Protein AF-A0A1C5EQV1-F1 (afdb_monomer_lite)

Radius of gyration: 16.57 Å; chains: 1; bounding box: 34×30×41 Å

Secondary structure (DSSP, 8-state):
-HHHHHHHHTTT-----EEEE--HHHHHHHHHHTT-GGGHHHHHTHHHHHTT--TT---SS--EEEE-STT-SS-HHHHHHHHHHHH--

Structure (mmCIF, N/CA/C/O backbone):
data_AF-A0A1C5EQV1-F1
#
_entry.id   AF-A0A1C5EQV1-F1
#
loop_
_atom_site.group_PDB
_atom_site.id
_atom_site.type_symbol
_atom_site.label_atom_id
_atom_site.label_alt_id
_atom_site.label_comp_id
_atom_site.label_asym_id
_atom_site.label_entity_id
_atom_site.label_seq_id
_atom_site.pdbx_PDB_ins_code
_atom_site.Cartn_x
_atom_site.Cartn_y
_atom_site.Cartn_z
_atom_site.occupancy
_atom_site.B_iso_or_equiv
_atom_site.auth_seq_id
_atom_site.auth_comp_id
_atom_site.auth_asym_id
_atom_site.auth_atom_id
_atom_site.pdbx_PDB_model_num
ATOM 1 N N . MET A 1 1 ? -8.528 -12.590 6.966 1.00 84.94 1 MET A N 1
ATOM 2 C CA . MET A 1 1 ? -8.734 -11.344 7.747 1.00 84.94 1 MET A CA 1
ATOM 3 C C . MET A 1 1 ? -9.734 -11.487 8.898 1.00 84.94 1 MET A C 1
ATOM 5 O O . MET A 1 1 ? -9.356 -11.184 10.022 1.00 84.94 1 MET A O 1
ATOM 9 N N . ARG A 1 2 ? -10.959 -12.006 8.689 1.00 88.06 2 ARG A N 1
ATOM 10 C CA . ARG A 1 2 ? -12.003 -12.103 9.741 1.00 88.06 2 ARG A CA 1
ATOM 11 C C . ARG A 1 2 ? -11.528 -12.708 11.074 1.00 88.06 2 ARG A C 1
ATOM 13 O O . ARG A 1 2 ? -11.780 -12.134 12.124 1.00 88.06 2 ARG A O 1
ATOM 20 N N . ARG A 1 3 ? -10.775 -13.817 11.038 1.00 92.56 3 ARG A N 1
ATOM 21 C CA . ARG A 1 3 ? -10.231 -14.463 12.252 1.00 92.56 3 ARG A CA 1
ATOM 22 C C . ARG A 1 3 ? -9.321 -13.539 13.071 1.00 92.56 3 ARG A C 1
ATOM 24 O O . ARG A 1 3 ? -9.328 -13.615 14.293 1.00 92.56 3 ARG A O 1
ATOM 31 N N . LEU A 1 4 ? -8.520 -12.700 12.413 1.00 92.75 4 LEU A N 1
ATOM 32 C CA . LEU A 1 4 ? -7.638 -11.749 13.092 1.00 92.75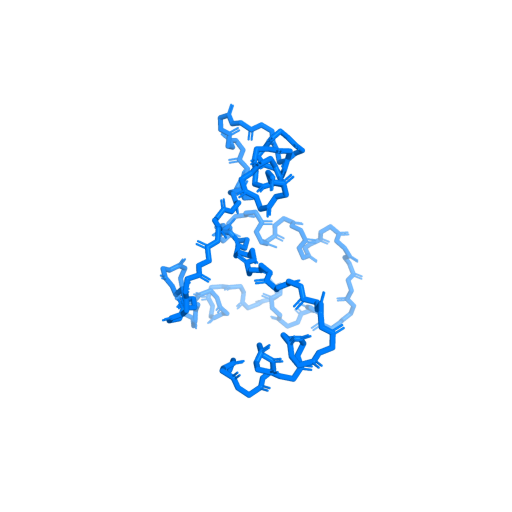 4 LEU A CA 1
ATOM 33 C C . LEU A 1 4 ? -8.461 -10.651 13.767 1.00 92.75 4 LEU A C 1
ATOM 35 O O . LEU A 1 4 ? -8.313 -10.458 14.968 1.00 92.75 4 LEU A O 1
ATOM 39 N N . ILE A 1 5 ? -9.384 -10.039 13.021 1.00 91.56 5 ILE A N 1
ATOM 40 C CA . ILE A 1 5 ? -10.262 -8.971 13.520 1.00 91.56 5 ILE A CA 1
ATOM 41 C C . ILE A 1 5 ? -11.034 -9.448 14.755 1.00 91.56 5 ILE A C 1
ATOM 43 O O . ILE A 1 5 ? -10.975 -8.805 15.796 1.00 91.56 5 ILE A O 1
ATOM 47 N N . ASN A 1 6 ? -11.660 -10.627 14.693 1.00 93.25 6 ASN A N 1
ATOM 48 C CA . ASN A 1 6 ? -12.434 -11.159 15.817 1.00 93.25 6 ASN A CA 1
ATOM 49 C C . ASN A 1 6 ? -11.575 -11.370 17.079 1.00 93.25 6 ASN A C 1
ATOM 51 O O . ASN A 1 6 ? -12.034 -11.110 18.187 1.00 93.25 6 ASN A O 1
ATOM 55 N N . ARG A 1 7 ? -10.316 -11.813 16.934 1.00 96.38 7 ARG A N 1
ATOM 56 C CA . ARG A 1 7 ? -9.401 -11.997 18.078 1.00 96.38 7 ARG A CA 1
ATOM 57 C C . ARG A 1 7 ? -8.939 -10.680 18.697 1.00 96.38 7 ARG A C 1
ATOM 59 O O . ARG A 1 7 ? -8.644 -10.671 19.892 1.00 96.38 7 ARG A O 1
ATOM 66 N N . CYS A 1 8 ? -8.826 -9.621 17.901 1.00 95.44 8 CYS A N 1
ATOM 67 C CA . CYS A 1 8 ? -8.497 -8.280 18.378 1.00 95.44 8 CYS A CA 1
ATOM 68 C C . CYS A 1 8 ? -9.696 -7.659 19.100 1.00 95.44 8 CYS A C 1
ATOM 70 O O . CYS A 1 8 ? -9.558 -7.234 20.243 1.00 95.44 8 CYS A O 1
ATOM 72 N N . VAL A 1 9 ? -10.888 -7.733 18.501 1.00 93.06 9 VAL A N 1
ATOM 73 C CA . VAL A 1 9 ? -12.133 -7.235 19.105 1.00 93.06 9 VAL A CA 1
ATOM 74 C C . VAL A 1 9 ? -12.422 -7.923 20.440 1.00 93.06 9 VAL A C 1
ATOM 76 O O . VAL A 1 9 ? -12.743 -7.251 21.413 1.00 93.06 9 VAL A O 1
ATOM 79 N N . ALA A 1 10 ? -12.202 -9.240 20.543 1.00 96.25 10 ALA A N 1
ATOM 80 C CA . ALA A 1 10 ? -12.344 -9.975 21.806 1.00 96.25 10 ALA A CA 1
ATOM 81 C C . ALA A 1 10 ? -11.393 -9.498 22.927 1.00 96.25 10 ALA A C 1
ATOM 83 O O . ALA A 1 10 ? -11.578 -9.864 24.082 1.00 96.25 10 ALA A O 1
ATOM 84 N N . ARG A 1 11 ? -10.367 -8.704 22.595 1.00 97.38 11 ARG A N 1
ATOM 85 C CA . ARG A 1 11 ? -9.421 -8.081 23.534 1.00 97.38 11 ARG A CA 1
ATOM 86 C C . ARG A 1 11 ? -9.621 -6.566 23.661 1.00 97.38 11 ARG A C 1
ATOM 88 O O . ARG A 1 11 ? -8.744 -5.896 24.191 1.00 97.38 11 ARG A O 1
ATOM 95 N N . GLY A 1 12 ? -10.723 -6.019 23.144 1.00 95.12 12 GLY A N 1
ATOM 96 C CA . GLY A 1 12 ? -10.972 -4.574 23.137 1.00 95.12 12 GLY A CA 1
ATOM 97 C C . GLY A 1 12 ? -10.071 -3.789 22.177 1.00 95.12 12 GLY A C 1
ATOM 98 O O . GLY A 1 12 ? -9.889 -2.592 22.359 1.00 95.12 12 GLY A O 1
ATOM 99 N N . VAL A 1 13 ? -9.482 -4.446 21.171 1.00 94.56 13 VAL A N 1
ATOM 100 C CA . VAL A 1 13 ? -8.603 -3.806 20.181 1.00 94.56 13 VAL A CA 1
ATOM 101 C C . VAL A 1 13 ? -9.360 -3.557 18.880 1.00 94.56 13 VAL A C 1
ATOM 103 O O . VAL A 1 13 ? -9.818 -4.501 18.228 1.00 94.56 13 VAL A O 1
ATOM 106 N N . THR A 1 14 ? -9.419 -2.293 18.466 1.00 89.81 14 THR A N 1
ATOM 107 C CA . THR A 1 14 ? -9.916 -1.879 17.149 1.00 89.81 14 THR A CA 1
ATOM 108 C C . THR A 1 14 ? -8.872 -2.167 16.073 1.00 89.81 14 THR A C 1
ATOM 110 O O . THR A 1 14 ? -7.683 -1.910 16.257 1.00 89.81 14 THR A O 1
ATOM 113 N N . VAL A 1 15 ? -9.309 -2.705 14.933 1.00 90.69 15 VAL A N 1
ATOM 114 C CA . VAL A 1 15 ? -8.439 -3.000 13.787 1.00 90.69 15 VAL A CA 1
ATOM 115 C C . VAL A 1 15 ? -8.886 -2.168 12.598 1.00 90.69 15 VAL A C 1
ATOM 117 O O . VAL A 1 15 ? -10.004 -2.337 12.118 1.00 90.69 15 VAL A O 1
ATOM 120 N N . ALA A 1 16 ? -7.982 -1.335 12.092 1.00 91.06 16 ALA A N 1
ATOM 121 C CA . ALA A 1 16 ? -8.121 -0.666 10.808 1.00 91.06 16 ALA A CA 1
ATOM 122 C C . ALA A 1 16 ? -7.138 -1.266 9.800 1.00 91.06 16 ALA A C 1
ATOM 124 O O . ALA A 1 16 ? -6.034 -1.683 10.154 1.00 91.06 16 ALA A O 1
ATOM 125 N N . VAL A 1 17 ? -7.553 -1.323 8.538 1.00 92.00 17 VAL A N 1
ATOM 126 C CA . VAL A 1 17 ? -6.731 -1.812 7.430 1.00 92.00 17 VAL A CA 1
ATOM 127 C C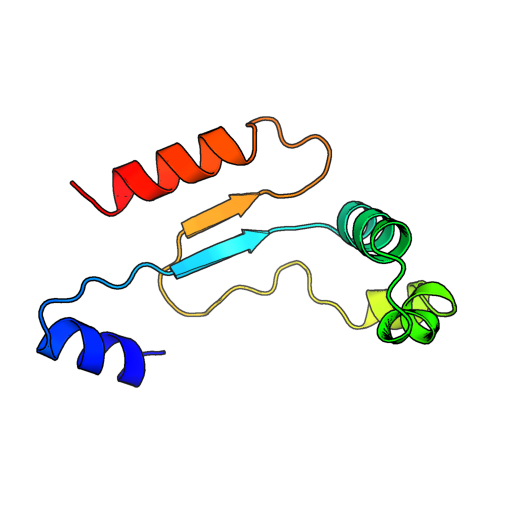 . VAL A 1 17 ? -6.403 -0.621 6.553 1.00 92.00 17 VAL A C 1
ATOM 129 O O . VAL A 1 17 ? -7.315 0.059 6.092 1.00 92.00 17 VAL A O 1
ATOM 132 N N . VAL A 1 18 ? -5.116 -0.384 6.319 1.00 92.44 18 VAL A N 1
ATOM 133 C CA . VAL A 1 18 ? -4.643 0.659 5.408 1.00 92.44 18 VAL A CA 1
ATOM 134 C C . VAL A 1 18 ? -3.952 -0.022 4.235 1.00 92.44 18 VAL A C 1
ATOM 136 O O . VAL A 1 18 ? -3.035 -0.820 4.426 1.00 92.44 18 VAL A O 1
ATOM 139 N N . TRP A 1 19 ? -4.426 0.260 3.028 1.00 94.19 19 TRP A N 1
ATOM 140 C CA . TRP A 1 19 ? -3.841 -0.190 1.777 1.00 94.19 19 TRP A CA 1
ATOM 141 C C . TRP A 1 19 ? -3.015 0.935 1.168 1.00 94.19 19 TRP A C 1
ATOM 143 O O . TRP A 1 19 ? -3.523 2.034 0.957 1.00 94.19 19 TRP A O 1
ATOM 153 N N . ILE A 1 20 ? -1.750 0.650 0.873 1.00 92.06 20 ILE A N 1
ATOM 154 C CA . ILE A 1 20 ? -0.867 1.606 0.210 1.00 92.06 20 ILE A CA 1
ATOM 155 C C . ILE A 1 20 ? -0.960 1.370 -1.295 1.00 92.06 20 ILE A C 1
ATOM 157 O O . ILE A 1 20 ? -0.487 0.350 -1.796 1.00 92.06 20 ILE A O 1
ATOM 161 N N . GLN A 1 21 ? -1.594 2.298 -2.004 1.00 92.81 21 GLN A N 1
ATOM 162 C CA . GLN A 1 21 ? -1.607 2.313 -3.460 1.00 92.81 21 GLN A CA 1
ATOM 163 C C . GLN A 1 21 ? -0.294 2.909 -3.971 1.00 92.81 21 GLN A C 1
ATOM 165 O O . GLN A 1 21 ? 0.225 3.868 -3.410 1.00 92.81 21 GLN A O 1
ATOM 170 N N . CYS A 1 22 ? 0.254 2.325 -5.028 1.00 92.75 22 CYS A N 1
ATOM 171 C CA . CYS A 1 22 ? 1.510 2.741 -5.635 1.00 92.75 22 CYS A CA 1
ATOM 172 C C . CYS A 1 22 ? 1.462 2.426 -7.139 1.00 92.75 22 CYS A C 1
ATOM 174 O O . CYS A 1 22 ? 0.567 1.703 -7.582 1.00 92.75 22 CYS A O 1
ATOM 176 N N . ASP A 1 23 ? 2.415 2.940 -7.909 1.00 93.62 23 ASP A N 1
ATOM 177 C CA . ASP A 1 23 ? 2.584 2.655 -9.335 1.00 93.62 23 ASP A CA 1
ATOM 178 C C . ASP A 1 23 ? 3.954 2.022 -9.613 1.00 93.62 23 ASP A C 1
ATOM 180 O O . ASP A 1 23 ? 4.810 1.919 -8.728 1.00 93.62 23 ASP A O 1
ATOM 184 N N . LEU A 1 24 ? 4.140 1.539 -10.842 1.00 95.44 24 LEU A N 1
ATOM 185 C CA . LEU A 1 24 ? 5.371 0.860 -11.240 1.00 95.44 24 LEU A CA 1
ATOM 186 C C . LEU A 1 24 ? 6.584 1.788 -11.175 1.00 95.44 24 LEU A C 1
ATOM 188 O O . LEU A 1 24 ? 7.633 1.352 -10.708 1.00 95.44 24 LEU A O 1
ATOM 192 N N . ASP A 1 25 ? 6.442 3.050 -11.571 1.00 94.12 25 ASP A N 1
ATOM 193 C CA . ASP A 1 25 ? 7.552 4.005 -11.597 1.00 94.12 25 ASP A CA 1
ATOM 194 C C . ASP A 1 25 ? 8.090 4.261 -10.186 1.00 94.12 25 ASP A C 1
ATOM 196 O O . ASP A 1 25 ? 9.282 4.090 -9.920 1.00 94.12 25 ASP A O 1
ATOM 200 N N . THR A 1 26 ? 7.191 4.538 -9.241 1.00 93.62 26 THR A N 1
ATOM 201 C CA . THR A 1 26 ? 7.530 4.718 -7.827 1.00 93.62 26 THR A CA 1
ATOM 202 C C . THR A 1 26 ? 8.141 3.450 -7.233 1.00 93.62 26 THR A C 1
ATOM 204 O O . THR A 1 26 ? 9.108 3.510 -6.468 1.00 93.62 26 THR A O 1
ATOM 207 N N . MET A 1 27 ? 7.594 2.274 -7.568 1.00 94.25 27 MET A N 1
ATOM 208 C CA . MET A 1 27 ? 8.160 1.003 -7.116 1.00 94.25 27 MET A CA 1
ATOM 209 C C . MET A 1 27 ? 9.583 0.810 -7.644 1.00 94.25 27 MET A C 1
ATOM 211 O O . MET A 1 27 ? 10.455 0.437 -6.858 1.00 94.25 27 MET A O 1
ATOM 215 N N . HIS A 1 28 ? 9.812 1.058 -8.937 1.00 95.00 28 HIS A N 1
ATOM 216 C CA . HIS A 1 28 ? 11.104 0.887 -9.595 1.00 95.00 28 HIS A CA 1
ATOM 217 C C . HIS A 1 28 ? 12.167 1.805 -8.991 1.00 95.00 28 HIS A C 1
ATOM 219 O O . HIS A 1 28 ? 13.258 1.341 -8.644 1.00 95.00 28 HIS A O 1
ATOM 225 N N . GLU A 1 29 ? 11.831 3.080 -8.784 1.00 93.94 29 GLU A N 1
ATOM 226 C CA . GLU A 1 29 ? 12.716 4.045 -8.132 1.00 93.94 29 GLU A CA 1
ATOM 227 C C . GLU A 1 29 ? 13.080 3.586 -6.713 1.00 93.94 29 GLU A C 1
ATOM 229 O O . GLU A 1 29 ? 14.259 3.511 -6.361 1.00 93.94 29 GLU A O 1
ATOM 2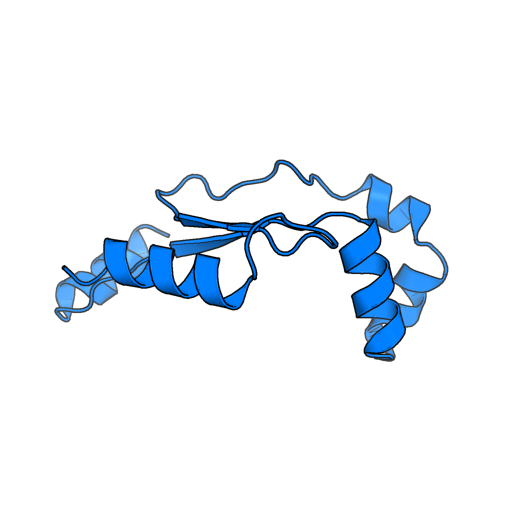34 N N . TYR A 1 30 ? 12.089 3.177 -5.913 1.00 93.00 30 TYR A N 1
ATOM 235 C CA . TYR A 1 30 ? 12.324 2.741 -4.537 1.00 93.00 30 TYR A CA 1
ATOM 236 C C . TYR A 1 30 ? 13.197 1.481 -4.443 1.00 93.00 30 TYR A C 1
ATOM 238 O O . TYR A 1 30 ? 14.102 1.413 -3.601 1.00 93.00 30 TYR A O 1
ATOM 246 N N . ILE A 1 31 ? 12.945 0.464 -5.279 1.00 94.06 31 ILE A N 1
ATOM 247 C CA . ILE A 1 31 ? 13.755 -0.764 -5.252 1.00 94.06 31 ILE A CA 1
ATOM 248 C C . ILE A 1 31 ? 15.176 -0.529 -5.771 1.00 94.06 31 ILE A C 1
ATOM 250 O O . ILE A 1 31 ? 16.103 -1.171 -5.276 1.00 94.06 31 ILE A O 1
ATOM 254 N N . SER A 1 32 ? 15.352 0.414 -6.701 1.00 93.69 32 SER A N 1
ATOM 255 C CA . SER A 1 32 ? 16.666 0.839 -7.188 1.00 93.69 32 SER A CA 1
ATOM 256 C C . SER A 1 32 ? 17.433 1.558 -6.082 1.00 93.69 32 SER A C 1
ATOM 258 O O . SER A 1 32 ? 18.559 1.188 -5.760 1.00 93.69 32 SER A O 1
ATOM 260 N N . PHE A 1 33 ? 16.792 2.527 -5.422 1.00 94.19 33 PHE A N 1
ATOM 261 C CA . PHE A 1 33 ? 17.402 3.318 -4.358 1.00 94.19 33 PHE A CA 1
ATOM 262 C C . PHE A 1 33 ? 17.819 2.463 -3.155 1.00 94.19 33 PHE A C 1
ATOM 264 O O . PHE A 1 33 ? 18.949 2.565 -2.676 1.00 94.19 33 PHE A O 1
ATOM 271 N N . ARG A 1 34 ? 16.944 1.563 -2.680 1.00 93.56 34 ARG A N 1
ATOM 272 C CA . ARG A 1 34 ? 17.219 0.758 -1.474 1.00 93.56 34 ARG A CA 1
ATOM 273 C C . ARG A 1 34 ? 18.356 -0.258 -1.636 1.00 93.56 34 ARG A C 1
ATOM 275 O O . ARG A 1 34 ? 18.791 -0.816 -0.632 1.00 93.56 34 ARG A O 1
ATOM 282 N N . SER A 1 35 ? 18.799 -0.526 -2.870 1.00 91.06 35 SER A N 1
ATOM 283 C CA . SER A 1 35 ? 20.013 -1.292 -3.195 1.00 91.06 35 SER A CA 1
ATOM 284 C C . SER A 1 35 ? 20.149 -2.642 -2.467 1.00 91.06 35 SER A C 1
ATOM 286 O O . SER A 1 35 ? 21.233 -3.033 -2.034 1.00 91.06 35 SER A O 1
ATOM 288 N N . ALA A 1 36 ? 19.048 -3.380 -2.304 1.00 95.12 36 ALA A N 1
ATOM 289 C CA . ALA A 1 36 ? 19.069 -4.671 -1.622 1.00 95.12 36 ALA A CA 1
ATOM 290 C C . ALA A 1 36 ? 19.367 -5.814 -2.607 1.00 95.12 36 ALA A C 1
ATOM 292 O O . ALA A 1 36 ? 18.669 -5.977 -3.604 1.00 95.12 36 ALA A O 1
ATOM 293 N N . ALA A 1 37 ? 20.334 -6.681 -2.285 1.00 94.94 37 ALA A N 1
ATOM 294 C CA . ALA A 1 37 ? 20.778 -7.775 -3.165 1.00 94.94 37 ALA A CA 1
ATOM 295 C C . ALA A 1 37 ? 19.653 -8.727 -3.631 1.00 94.94 37 ALA A C 1
ATOM 297 O O . ALA A 1 37 ? 19.734 -9.314 -4.707 1.00 94.94 37 ALA A O 1
ATOM 298 N N . ARG A 1 38 ? 18.578 -8.862 -2.843 1.00 95.31 38 ARG A N 1
ATOM 299 C CA . ARG A 1 38 ? 17.392 -9.664 -3.198 1.00 95.31 38 ARG A CA 1
ATOM 300 C C . ARG A 1 38 ? 16.603 -9.119 -4.394 1.00 95.31 38 ARG A C 1
ATOM 302 O O . ARG A 1 38 ? 15.790 -9.846 -4.954 1.00 95.31 38 ARG A O 1
ATOM 309 N N . ASP A 1 39 ? 16.802 -7.853 -4.756 1.00 96.44 39 ASP A N 1
ATOM 310 C CA . ASP A 1 39 ? 16.073 -7.190 -5.841 1.00 96.44 39 ASP A CA 1
ATOM 311 C C . ASP A 1 39 ? 16.813 -7.245 -7.182 1.00 96.44 39 ASP A C 1
ATOM 313 O O . ASP A 1 39 ? 16.230 -6.881 -8.199 1.00 96.44 39 ASP A O 1
ATOM 317 N N . SER A 1 40 ? 18.050 -7.757 -7.222 1.00 95.31 40 SER A N 1
ATOM 318 C CA . SER A 1 40 ? 18.890 -7.780 -8.429 1.00 95.31 40 SER A CA 1
ATOM 319 C C . SER A 1 40 ? 18.190 -8.393 -9.641 1.00 95.31 40 SER A C 1
ATOM 321 O O . SER A 1 40 ? 18.275 -7.849 -10.738 1.00 95.31 40 SER A O 1
ATOM 323 N N . TRP A 1 41 ? 17.448 -9.491 -9.451 1.00 97.00 41 TRP A N 1
ATOM 324 C CA . TRP A 1 41 ? 16.695 -10.103 -10.547 1.00 97.00 41 TRP A CA 1
ATOM 325 C C . TRP A 1 41 ? 15.554 -9.205 -11.038 1.00 97.00 41 TRP A C 1
ATOM 327 O O . TRP A 1 41 ? 15.376 -9.072 -12.244 1.00 97.00 41 TRP A O 1
ATOM 337 N N . LYS A 1 42 ? 14.819 -8.553 -10.124 1.00 96.31 42 LYS A N 1
ATOM 338 C CA . LYS A 1 42 ? 13.715 -7.645 -10.479 1.00 96.31 42 LYS A CA 1
ATOM 339 C C . LYS A 1 42 ? 14.220 -6.450 -11.276 1.00 96.31 42 LYS A C 1
ATOM 341 O O . LYS A 1 42 ? 13.602 -6.098 -12.266 1.00 96.31 42 LYS A O 1
ATOM 346 N N . LEU A 1 43 ? 15.349 -5.869 -10.866 1.00 95.69 43 LEU A N 1
ATOM 347 C CA . LEU A 1 43 ? 15.970 -4.733 -11.553 1.00 95.69 43 LEU A CA 1
ATOM 348 C C . LEU A 1 43 ? 16.466 -5.113 -12.956 1.00 95.69 43 LEU A C 1
ATOM 350 O O . LEU A 1 43 ? 16.303 -4.346 -13.896 1.00 95.69 43 LEU A O 1
ATOM 354 N N . GLN A 1 44 ? 17.031 -6.313 -13.119 1.00 96.81 44 GLN A N 1
ATOM 355 C CA . GLN A 1 44 ? 17.500 -6.804 -14.423 1.00 96.81 44 GLN A CA 1
ATOM 356 C C . GLN A 1 44 ? 16.364 -7.260 -15.353 1.00 96.81 44 GLN A C 1
ATOM 358 O O . GLN A 1 44 ? 16.572 -7.367 -16.556 1.00 96.81 44 GLN A O 1
ATOM 363 N N . ASN A 1 45 ? 15.181 -7.559 -14.809 1.00 97.44 45 ASN A N 1
ATOM 364 C CA . ASN A 1 45 ? 14.045 -8.134 -15.539 1.00 97.44 45 ASN A CA 1
ATOM 365 C C . ASN A 1 45 ? 12.755 -7.355 -15.242 1.00 97.44 45 ASN A C 1
ATOM 367 O O . ASN A 1 45 ? 11.704 -7.959 -15.010 1.00 97.44 45 ASN A O 1
ATOM 371 N N . TRP A 1 46 ? 12.848 -6.022 -15.191 1.00 96.69 46 TRP A N 1
ATOM 372 C CA . TRP A 1 46 ? 11.770 -5.172 -14.686 1.00 96.69 46 TRP A CA 1
ATOM 373 C C . TRP A 1 46 ? 10.460 -5.365 -15.446 1.00 96.69 46 TRP A C 1
ATOM 375 O O . TRP A 1 46 ? 9.443 -5.612 -14.808 1.00 96.69 46 TRP A O 1
ATOM 385 N N . ASP A 1 47 ? 10.486 -5.361 -16.779 1.00 97.00 47 ASP A N 1
ATOM 386 C CA . ASP A 1 47 ? 9.275 -5.525 -17.594 1.00 97.00 47 ASP A CA 1
ATOM 387 C C . ASP A 1 47 ? 8.578 -6.866 -17.327 1.00 97.00 47 ASP A C 1
ATOM 389 O O . ASP A 1 47 ? 7.363 -6.921 -17.134 1.00 97.00 47 ASP A O 1
ATOM 393 N N . THR A 1 48 ? 9.352 -7.951 -17.227 1.00 97.94 48 THR A N 1
ATOM 394 C CA . THR A 1 48 ? 8.842 -9.287 -16.883 1.00 97.94 48 THR A CA 1
ATOM 395 C C . THR A 1 48 ? 8.230 -9.310 -15.485 1.00 97.94 48 THR A C 1
ATOM 397 O O . THR A 1 48 ? 7.185 -9.921 -15.269 1.00 97.94 48 THR A O 1
ATOM 400 N N . TYR A 1 49 ? 8.875 -8.654 -14.519 1.00 96.38 49 TYR A N 1
ATOM 401 C CA . TYR A 1 49 ? 8.361 -8.540 -13.158 1.00 96.38 49 TYR A CA 1
ATOM 402 C C . TYR A 1 49 ? 7.074 -7.703 -13.111 1.00 96.38 49 TYR A C 1
ATOM 404 O O . TYR A 1 49 ? 6.092 -8.129 -12.504 1.00 96.38 49 TYR A O 1
ATOM 412 N N . ALA A 1 50 ? 7.062 -6.551 -13.780 1.00 96.38 50 ALA A N 1
ATOM 413 C CA . ALA A 1 50 ? 5.951 -5.611 -13.833 1.00 96.38 50 ALA A CA 1
ATOM 414 C C . ALA A 1 50 ? 4.713 -6.206 -14.518 1.00 96.38 50 ALA A C 1
ATOM 416 O O . ALA A 1 50 ? 3.601 -6.005 -14.036 1.00 96.38 50 ALA A O 1
ATOM 417 N N . ALA A 1 51 ? 4.895 -7.007 -15.573 1.00 96.88 51 ALA A N 1
ATOM 418 C CA . ALA A 1 51 ? 3.804 -7.697 -16.265 1.00 96.88 51 ALA A CA 1
ATOM 419 C C . ALA A 1 51 ? 3.018 -8.672 -15.366 1.00 96.88 51 ALA A C 1
ATOM 421 O O . ALA A 1 51 ? 1.876 -9.010 -15.670 1.00 96.88 51 ALA A O 1
ATOM 422 N N . GLY A 1 52 ? 3.614 -9.129 -14.259 1.00 95.25 52 GLY A N 1
ATOM 423 C CA . GLY A 1 52 ? 2.962 -9.994 -13.275 1.00 95.25 52 GLY A CA 1
ATOM 424 C C . GLY A 1 52 ? 2.224 -9.254 -12.154 1.00 95.25 52 GLY A C 1
ATOM 425 O O . GLY A 1 52 ? 1.694 -9.912 -11.258 1.00 95.25 52 GLY A O 1
ATOM 426 N N . ILE A 1 53 ? 2.220 -7.917 -12.148 1.00 94.75 53 ILE A N 1
ATOM 427 C CA . ILE A 1 53 ? 1.641 -7.106 -11.071 1.00 94.75 53 ILE A CA 1
ATOM 428 C C . ILE A 1 53 ? 0.269 -6.578 -11.480 1.00 94.75 53 ILE A C 1
ATOM 430 O O . ILE A 1 53 ? 0.128 -5.871 -12.472 1.00 94.75 53 ILE A O 1
ATOM 434 N N . ASP A 1 54 ? -0.731 -6.846 -10.645 1.00 95.00 54 ASP A N 1
ATOM 435 C CA . ASP A 1 54 ? -2.029 -6.177 -10.700 1.00 95.00 54 ASP A CA 1
ATOM 436 C C . ASP A 1 54 ? -2.017 -4.945 -9.777 1.00 95.00 54 ASP A C 1
ATOM 438 O O . ASP A 1 54 ? -2.066 -5.068 -8.550 1.00 95.00 54 ASP A O 1
ATOM 442 N N . LEU A 1 55 ? -1.926 -3.750 -10.369 1.00 92.75 55 LEU A N 1
ATOM 443 C CA . LEU A 1 55 ? -1.922 -2.471 -9.643 1.00 92.75 55 LEU A CA 1
ATOM 444 C C . LEU A 1 55 ? -3.296 -2.101 -9.070 1.00 92.75 55 LEU A C 1
ATOM 446 O O . LEU A 1 55 ? -3.385 -1.293 -8.139 1.00 92.75 55 LEU A O 1
ATOM 450 N N . GLU A 1 56 ? -4.364 -2.708 -9.583 1.00 92.25 56 GLU A N 1
ATOM 451 C CA . GLU A 1 56 ? -5.735 -2.485 -9.130 1.00 92.25 56 GLU A CA 1
ATOM 452 C C . GLU A 1 56 ? -6.165 -3.494 -8.063 1.00 92.25 56 GLU A C 1
ATOM 454 O O . GLU A 1 56 ? -7.228 -3.341 -7.458 1.00 92.25 56 GLU A O 1
ATOM 459 N N . LEU A 1 57 ? -5.311 -4.468 -7.733 1.00 92.94 57 LEU A N 1
ATOM 460 C CA . LEU A 1 57 ? -5.562 -5.401 -6.645 1.00 92.94 57 LEU A CA 1
ATOM 461 C C . LEU A 1 57 ? -5.790 -4.645 -5.330 1.00 92.94 57 LEU A C 1
ATOM 463 O O . LEU A 1 57 ? -4.977 -3.819 -4.901 1.00 92.94 57 LEU A O 1
ATOM 467 N N . ARG A 1 58 ? -6.899 -4.958 -4.654 1.00 93.38 58 ARG A N 1
ATOM 468 C CA . ARG A 1 58 ? -7.252 -4.413 -3.337 1.00 93.38 58 ARG A CA 1
ATOM 469 C C . ARG A 1 58 ? -7.698 -5.522 -2.383 1.00 93.38 58 ARG A C 1
ATOM 471 O O . ARG A 1 58 ? -8.254 -6.533 -2.822 1.00 93.38 58 ARG A O 1
ATOM 478 N N . PRO A 1 59 ? -7.511 -5.357 -1.061 1.00 91.88 59 PRO A N 1
ATOM 479 C CA . PRO A 1 59 ? -8.081 -6.269 -0.081 1.00 91.88 59 PRO A CA 1
ATOM 480 C C . PRO A 1 59 ? -9.609 -6.305 -0.185 1.00 91.88 59 PRO A C 1
ATOM 482 O O . PRO A 1 59 ? -10.265 -5.271 -0.191 1.00 91.88 59 PRO A O 1
ATOM 485 N N . VAL A 1 60 ? -10.194 -7.502 -0.134 1.00 91.50 60 VAL A N 1
ATOM 486 C CA . VAL A 1 60 ? -11.661 -7.702 -0.133 1.00 91.50 60 VAL A CA 1
ATOM 487 C C . VAL A 1 60 ? -12.366 -7.241 1.154 1.00 91.50 60 VAL A C 1
ATOM 489 O O . VAL A 1 60 ? -13.572 -7.405 1.311 1.00 91.50 60 VAL A O 1
ATOM 492 N N . VAL A 1 61 ? -11.618 -6.731 2.128 1.00 89.94 61 VAL A N 1
ATOM 493 C CA . VAL A 1 61 ? -12.149 -6.227 3.401 1.00 89.94 61 VAL A CA 1
ATOM 494 C C . VAL A 1 61 ? -12.249 -4.707 3.367 1.00 89.94 61 VAL A C 1
ATOM 496 O O . VAL A 1 61 ? -11.488 -4.095 2.621 1.00 89.94 61 VAL A O 1
ATOM 499 N N . PRO A 1 62 ? -13.098 -4.079 4.202 1.00 90.75 62 PRO A N 1
ATOM 500 C CA . PRO A 1 62 ? -13.065 -2.632 4.378 1.00 90.75 62 PRO A CA 1
ATOM 501 C C . PRO A 1 62 ? -11.647 -2.163 4.708 1.00 90.75 62 PRO A C 1
ATOM 503 O O . PRO A 1 62 ? -11.001 -2.707 5.609 1.00 90.75 62 PRO A O 1
ATOM 506 N N . HIS A 1 63 ? -11.162 -1.194 3.944 1.00 92.25 63 HIS A N 1
ATOM 507 C CA . HIS A 1 63 ? -9.831 -0.633 4.090 1.00 92.25 63 HIS A CA 1
ATOM 508 C C . HIS A 1 63 ? -9.835 0.841 3.697 1.00 92.25 63 HIS A C 1
ATOM 510 O O . HIS A 1 63 ? -10.670 1.295 2.918 1.00 92.25 63 HIS A O 1
ATOM 516 N N . LEU A 1 64 ? -8.878 1.567 4.256 1.00 92.69 64 LEU A N 1
ATOM 517 C CA . LEU A 1 64 ? -8.546 2.934 3.891 1.00 92.69 64 LEU A CA 1
ATOM 518 C C . LEU A 1 64 ? -7.424 2.885 2.856 1.00 92.69 64 LEU A C 1
ATOM 520 O O . LEU A 1 64 ? -6.566 2.007 2.934 1.00 92.69 64 LEU A O 1
ATOM 524 N N . VAL A 1 65 ? -7.428 3.798 1.891 1.00 91.81 65 VAL A N 1
ATOM 525 C CA . VAL A 1 65 ? -6.395 3.861 0.850 1.00 91.81 65 VAL A CA 1
ATOM 526 C C . VAL A 1 65 ? -5.501 5.063 1.108 1.00 91.81 65 VAL A C 1
ATOM 528 O O . VAL A 1 65 ? -5.991 6.150 1.398 1.00 91.81 65 VAL A O 1
ATOM 531 N N . VAL A 1 66 ? -4.195 4.847 0.998 1.00 92.62 66 VAL A N 1
ATOM 532 C CA . VAL A 1 66 ? -3.178 5.895 1.013 1.00 92.62 66 VAL A CA 1
ATOM 533 C C . VAL A 1 66 ? -2.387 5.795 -0.284 1.00 92.62 66 VAL A C 1
ATOM 535 O O . VAL A 1 66 ? -1.858 4.735 -0.612 1.00 92.62 66 VAL A O 1
ATOM 538 N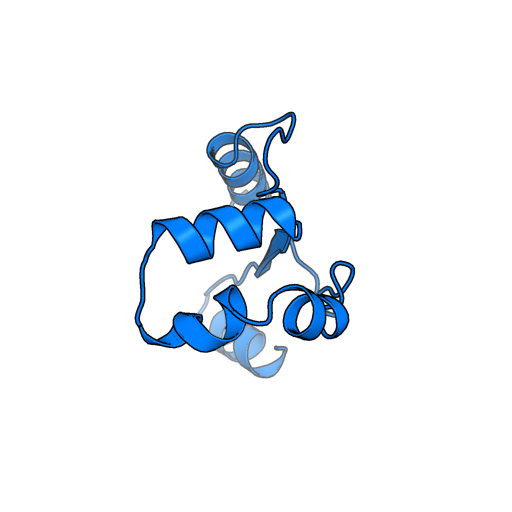 N . ASP A 1 67 ? -2.330 6.892 -1.023 1.00 91.62 67 ASP A N 1
ATOM 539 C CA . ASP A 1 67 ? -1.635 7.018 -2.293 1.00 91.62 67 ASP A CA 1
ATOM 540 C C . ASP A 1 67 ? -0.164 7.387 -2.075 1.00 91.62 67 ASP A C 1
ATOM 542 O O . ASP A 1 67 ? 0.162 8.481 -1.612 1.00 91.62 67 ASP A O 1
ATOM 546 N N . ASN A 1 68 ? 0.718 6.453 -2.412 1.00 89.69 68 ASN A N 1
ATOM 547 C CA . ASN A 1 68 ? 2.167 6.586 -2.327 1.00 89.69 68 ASN A CA 1
ATOM 548 C C . ASN A 1 68 ? 2.814 6.837 -3.697 1.00 89.69 68 ASN A C 1
ATOM 550 O O . ASN A 1 68 ? 4.029 6.738 -3.809 1.00 89.69 68 ASN A O 1
ATOM 554 N N . ARG A 1 69 ? 2.038 7.122 -4.747 1.00 90.56 69 ARG A N 1
ATOM 555 C CA . ARG A 1 69 ? 2.592 7.433 -6.069 1.00 90.56 69 ARG A CA 1
ATOM 556 C C . ARG A 1 69 ? 3.384 8.739 -6.051 1.00 90.56 69 ARG A C 1
ATOM 558 O O . ARG A 1 69 ? 3.018 9.699 -5.361 1.00 90.56 69 ARG A O 1
ATOM 565 N N . LEU A 1 70 ? 4.446 8.794 -6.848 1.00 81.81 70 LEU A N 1
ATOM 566 C CA . LEU A 1 70 ? 5.188 10.024 -7.105 1.00 81.81 70 LEU A CA 1
ATOM 567 C C . LEU A 1 70 ? 4.249 11.086 -7.687 1.00 81.81 70 LEU A C 1
ATOM 569 O O . LEU A 1 70 ? 3.479 10.830 -8.609 1.00 81.81 70 LEU A O 1
ATOM 573 N N . GLY A 1 71 ? 4.297 12.293 -7.125 1.00 78.38 71 GLY A N 1
ATOM 574 C CA . GLY A 1 71 ? 3.441 13.39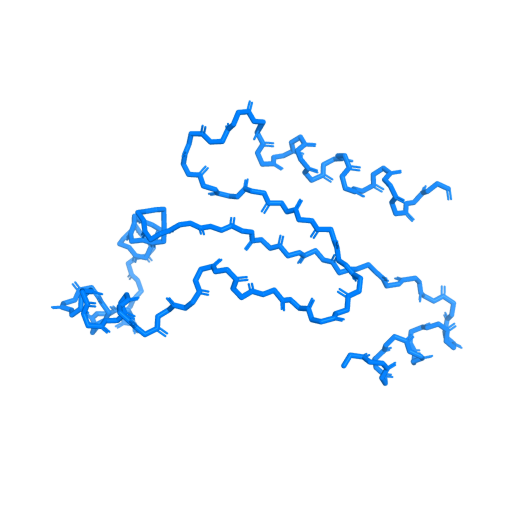6 -7.568 1.00 78.38 71 GLY A CA 1
ATOM 575 C C . GLY A 1 71 ? 1.990 13.328 -7.082 1.00 78.38 71 GLY A C 1
ATOM 576 O O . GLY A 1 71 ? 1.158 14.071 -7.602 1.00 78.38 71 GLY A O 1
ATOM 577 N N . SER A 1 72 ? 1.666 12.489 -6.086 1.00 81.88 72 SER A N 1
ATOM 578 C CA . SER A 1 72 ? 0.349 12.548 -5.439 1.00 81.88 72 SER A CA 1
ATOM 579 C C . SER A 1 72 ? 0.055 13.965 -4.925 1.00 81.88 72 SER A C 1
ATOM 581 O O . SER A 1 72 ? 0.911 14.620 -4.325 1.00 81.88 72 SER A O 1
ATOM 583 N N . ALA A 1 73 ? -1.169 14.444 -5.165 1.00 77.00 73 ALA A N 1
ATOM 584 C CA . ALA A 1 73 ? -1.576 15.818 -4.857 1.00 77.00 73 ALA A CA 1
ATOM 585 C C . ALA A 1 73 ? -1.585 16.128 -3.350 1.00 77.00 73 ALA A C 1
ATOM 587 O O . ALA A 1 73 ? -1.500 17.290 -2.955 1.00 77.00 73 ALA A O 1
ATOM 588 N N . ILE A 1 74 ? -1.700 15.096 -2.510 1.00 83.81 74 ILE A N 1
ATOM 589 C CA . ILE A 1 74 ? -1.660 15.206 -1.052 1.00 83.81 74 ILE A CA 1
ATOM 590 C C . ILE A 1 74 ? -0.413 14.478 -0.563 1.00 83.81 74 ILE A C 1
ATOM 592 O O . ILE A 1 74 ? -0.159 13.340 -0.960 1.00 83.81 74 ILE A O 1
ATOM 596 N N . SER A 1 75 ? 0.344 15.106 0.339 1.00 85.31 75 SER A N 1
ATOM 597 C CA . SER A 1 75 ? 1.516 14.463 0.931 1.00 85.31 75 SER A CA 1
ATOM 598 C C . SER A 1 75 ? 1.126 13.156 1.633 1.00 85.31 75 SER A C 1
ATOM 600 O O . SER A 1 75 ? 0.072 13.072 2.270 1.00 85.31 75 SER A O 1
ATOM 602 N N . LEU A 1 76 ? 1.990 12.139 1.561 1.00 83.81 76 LEU A N 1
ATOM 603 C CA . LEU A 1 76 ? 1.767 10.851 2.228 1.00 83.81 76 LEU A CA 1
ATOM 604 C C . LEU A 1 76 ? 1.440 11.037 3.720 1.00 83.81 76 LEU A C 1
ATOM 606 O O . LEU A 1 76 ? 0.520 10.420 4.250 1.00 83.81 76 LEU A O 1
ATOM 610 N N . THR A 1 77 ? 2.164 11.938 4.386 1.00 85.75 77 THR A N 1
ATOM 611 C CA . THR A 1 77 ? 1.957 12.281 5.797 1.00 85.75 77 THR A CA 1
ATOM 612 C C . THR A 1 77 ? 0.551 12.816 6.061 1.00 85.75 77 THR A C 1
ATOM 614 O O . THR A 1 77 ? -0.077 12.423 7.044 1.00 85.75 77 THR A O 1
ATOM 617 N N . ASP A 1 78 ? 0.037 13.695 5.201 1.00 87.00 78 ASP A N 1
ATOM 618 C CA . ASP A 1 78 ? -1.291 14.282 5.391 1.00 87.00 78 ASP A CA 1
ATOM 619 C C . ASP A 1 78 ? -2.408 13.287 5.079 1.00 87.00 78 ASP A C 1
ATOM 621 O O . ASP A 1 78 ? -3.391 13.230 5.819 1.00 87.00 78 ASP A O 1
ATOM 625 N N . GLN A 1 79 ? -2.228 12.428 4.072 1.00 87.25 79 GLN A N 1
ATOM 626 C CA . GLN A 1 79 ? -3.148 11.316 3.817 1.00 87.25 79 GLN A CA 1
ATOM 627 C C . GLN A 1 79 ? -3.224 10.372 5.022 1.00 87.25 79 GLN A C 1
ATOM 629 O O . GLN A 1 79 ? -4.310 10.008 5.470 1.00 87.25 79 GLN A O 1
ATOM 634 N N . VAL A 1 80 ? -2.074 10.028 5.613 1.00 86.31 80 VAL A N 1
ATOM 635 C CA . VAL A 1 80 ? -2.025 9.213 6.831 1.00 86.31 80 VAL A CA 1
ATOM 636 C C . VAL A 1 80 ? -2.767 9.912 7.974 1.00 86.31 80 VAL A C 1
ATOM 638 O O . VAL A 1 80 ? -3.609 9.290 8.615 1.00 86.31 80 VAL A O 1
ATOM 641 N N . ARG A 1 81 ? -2.542 11.209 8.210 1.00 87.56 81 ARG A N 1
ATOM 642 C CA . ARG A 1 81 ? -3.272 11.958 9.252 1.00 87.56 81 ARG A CA 1
ATOM 643 C C . ARG A 1 81 ? -4.790 11.902 9.063 1.00 87.56 81 ARG A C 1
ATOM 645 O O . ARG A 1 81 ? -5.504 11.668 10.036 1.00 87.56 81 ARG A O 1
ATOM 652 N N . GLN A 1 82 ? -5.278 12.068 7.834 1.00 86.56 82 GLN A N 1
ATOM 653 C CA . GLN A 1 82 ? -6.708 11.961 7.521 1.00 86.56 82 GLN A CA 1
ATOM 654 C C . GLN A 1 82 ? -7.251 10.561 7.830 1.00 86.56 82 GLN A C 1
ATOM 656 O O . GLN A 1 82 ? -8.267 10.428 8.511 1.00 86.56 82 GLN A O 1
ATOM 661 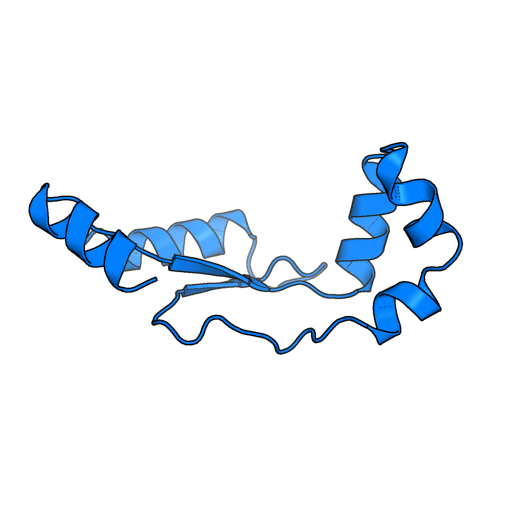N N . VAL A 1 83 ? -6.535 9.515 7.409 1.00 85.44 83 VAL A N 1
ATOM 662 C CA . VAL A 1 83 ? -6.868 8.111 7.691 1.00 85.44 83 VAL A CA 1
ATOM 663 C C . VAL A 1 83 ? -6.968 7.866 9.200 1.00 85.44 83 VAL A C 1
ATOM 665 O O . VAL A 1 83 ? -7.967 7.324 9.669 1.00 85.44 83 VAL A O 1
ATOM 668 N N . PHE A 1 84 ? -5.998 8.324 9.993 1.00 83.75 84 PHE A N 1
ATOM 669 C CA . PHE A 1 84 ? -6.048 8.181 11.452 1.00 83.75 84 PHE A CA 1
ATOM 670 C C . PHE A 1 84 ? -7.240 8.920 12.083 1.00 83.75 84 PHE A C 1
ATOM 672 O O . PHE A 1 84 ? -7.895 8.362 12.964 1.00 83.75 84 PHE A O 1
ATOM 679 N N . GLY A 1 85 ? -7.578 10.120 11.598 1.00 83.81 85 GLY A N 1
ATOM 680 C CA . GLY A 1 85 ? -8.747 10.877 12.060 1.00 83.81 85 GLY A CA 1
ATOM 681 C C . GLY A 1 85 ? -10.088 10.175 11.814 1.00 83.81 85 GLY A C 1
ATOM 682 O O . GLY A 1 85 ? -11.034 10.397 12.562 1.00 83.81 85 GLY A O 1
ATOM 683 N N . THR A 1 86 ? -10.170 9.296 10.809 1.00 79.44 86 THR A N 1
ATOM 684 C CA . THR A 1 86 ? -11.382 8.498 10.535 1.00 79.44 86 THR A CA 1
ATOM 685 C C . THR A 1 86 ? -11.517 7.246 11.405 1.00 79.44 86 THR A C 1
ATOM 687 O O . THR A 1 86 ? -12.623 6.744 11.577 1.00 79.44 86 THR A O 1
ATOM 690 N N . VAL A 1 87 ? -10.410 6.728 11.948 1.00 78.31 87 VAL A N 1
ATOM 691 C CA . VAL A 1 87 ? -10.386 5.479 12.733 1.00 78.31 87 VAL A CA 1
ATOM 692 C C . VAL A 1 87 ? -10.605 5.722 14.228 1.00 78.31 87 VAL A C 1
ATOM 694 O O . VAL A 1 87 ? -11.171 4.862 14.899 1.00 78.31 87 VAL A O 1
ATOM 697 N N . PHE A 1 88 ? -10.144 6.859 14.754 1.00 68.19 88 PHE A N 1
ATOM 698 C CA . PHE A 1 88 ? -10.073 7.131 16.196 1.00 68.19 88 PHE A CA 1
ATOM 699 C C . PHE A 1 88 ? -10.979 8.285 16.656 1.00 68.19 88 PHE A C 1
ATOM 701 O O . PHE A 1 88 ? -10.551 9.101 17.471 1.00 68.19 88 PHE A O 1
ATOM 708 N N . GLN A 1 89 ? -12.206 8.371 16.132 1.00 58.41 89 GLN A N 1
ATOM 709 C CA . GLN A 1 89 ? -13.217 9.290 16.678 1.00 58.41 89 GLN A CA 1
ATOM 710 C C . GLN A 1 89 ? -13.807 8.792 17.997 1.00 58.41 89 GLN A C 1
ATOM 712 O O . GLN A 1 89 ? -13.969 7.558 18.144 1.00 58.41 89 GLN A O 1
#

pLDDT: mean 90.92, std 6.42, range [58.41, 97.94]

Sequence (89 aa):
MRRLINRCVARGVTVAVVWIQCDLDTMHEYISFRSAARDSWKLQNWDTYAAGIDLELRPVVPHLVVDNRLGSAISLTDQVRQVFGTVFQ

Foldseek 3Di:
DVVVQVVCVVVVHHDAAEAEQEDLVLVLVVLVVVPDPVCVVCNVVVVVVRVPDDSPDDDPDDHHYAYPYPPPPDDSVVSVVVVVVVRPD